Protein AF-A0A966K9V9-F1 (afdb_monomer_lite)

pLDDT: mean 87.27, std 10.32, range [50.53, 97.12]

Foldseek 3Di:
DDPQPPVCPVVPQQAWKWWDQDPQAIDIDGPPDPQVPTGTQDPQWDWDADPPRRDIDIGHD

Structure (mmCIF, N/CA/C/O backbone):
data_AF-A0A966K9V9-F1
#
_entry.id   AF-A0A966K9V9-F1
#
loop_
_atom_site.group_PDB
_atom_site.id
_atom_site.type_symbol
_atom_site.label_atom_id
_atom_site.label_alt_id
_atom_site.label_comp_id
_atom_site.label_asym_id
_atom_site.label_entity_id
_atom_site.label_seq_id
_atom_site.pdbx_PDB_ins_code
_atom_site.Cartn_x
_atom_site.Cartn_y
_atom_site.Cartn_z
_atom_site.occupancy
_atom_site.B_iso_or_equiv
_atom_site.auth_seq_id
_atom_site.auth_comp_id
_atom_site.auth_asym_id
_atom_site.auth_atom_id
_atom_site.pdbx_PDB_model_num
ATOM 1 N N . PRO A 1 1 ? 21.004 -2.510 -9.406 1.00 50.53 1 PRO A N 1
ATOM 2 C CA . PRO A 1 1 ? 20.818 -3.526 -10.465 1.00 50.53 1 PRO A CA 1
ATOM 3 C C . PRO A 1 1 ? 19.352 -3.955 -10.513 1.00 50.53 1 PRO A C 1
ATOM 5 O O . PRO A 1 1 ? 18.881 -4.550 -9.547 1.00 50.53 1 PRO A O 1
ATOM 8 N N . ASP A 1 2 ? 18.640 -3.593 -11.580 1.00 56.09 2 ASP A N 1
ATOM 9 C CA . ASP A 1 2 ? 17.275 -4.067 -11.820 1.00 56.09 2 ASP A CA 1
ATOM 10 C C . ASP A 1 2 ? 17.298 -5.589 -11.984 1.00 56.09 2 ASP A C 1
ATOM 12 O O . ASP A 1 2 ? 18.062 -6.133 -12.778 1.00 56.09 2 ASP A O 1
ATOM 16 N N . ARG A 1 3 ? 16.535 -6.280 -11.132 1.00 64.06 3 ARG A N 1
ATOM 17 C CA . ARG A 1 3 ? 16.535 -7.747 -10.990 1.00 64.06 3 ARG A CA 1
ATOM 18 C C . ARG A 1 3 ? 15.312 -8.403 -11.631 1.00 64.06 3 ARG A C 1
ATOM 20 O O . ARG A 1 3 ? 14.969 -9.512 -11.236 1.00 64.06 3 ARG A O 1
ATOM 27 N N . ILE A 1 4 ? 14.634 -7.735 -12.568 1.00 66.44 4 ILE A N 1
ATOM 28 C CA . ILE A 1 4 ? 13.506 -8.350 -13.280 1.00 66.44 4 ILE A CA 1
ATOM 29 C C . ILE A 1 4 ? 14.066 -9.547 -14.069 1.00 66.44 4 ILE A C 1
ATOM 31 O O . ILE A 1 4 ? 14.964 -9.341 -14.886 1.00 66.44 4 ILE A O 1
ATOM 35 N N . PRO A 1 5 ? 13.618 -10.793 -13.814 1.00 78.44 5 PRO A N 1
ATOM 36 C CA . PRO A 1 5 ? 14.099 -11.950 -14.563 1.00 78.44 5 PRO A CA 1
ATOM 37 C C . PRO A 1 5 ? 13.818 -11.788 -16.061 1.00 78.44 5 PRO A C 1
ATOM 39 O O . PRO A 1 5 ? 12.777 -11.247 -16.426 1.00 78.44 5 PRO A O 1
ATOM 42 N N . ASP A 1 6 ? 14.684 -12.321 -16.929 1.00 79.94 6 ASP A N 1
ATOM 43 C CA . ASP A 1 6 ? 14.578 -12.148 -18.392 1.00 79.94 6 ASP A CA 1
ATOM 44 C C . ASP A 1 6 ? 13.209 -12.540 -18.968 1.00 79.94 6 ASP A C 1
ATOM 46 O O . ASP A 1 6 ? 12.751 -11.950 -19.945 1.00 79.94 6 ASP A O 1
ATOM 50 N N . HIS A 1 7 ? 12.534 -13.515 -18.353 1.00 79.62 7 HIS A N 1
ATOM 51 C CA . HIS A 1 7 ? 11.198 -13.954 -18.759 1.00 79.62 7 HIS A CA 1
ATOM 52 C C . HIS A 1 7 ? 10.111 -12.880 -18.560 1.00 79.62 7 HIS A C 1
ATOM 54 O O . HIS A 1 7 ? 9.092 -12.907 -19.241 1.00 79.62 7 HIS A O 1
ATOM 60 N N . PHE A 1 8 ? 10.344 -11.921 -17.662 1.00 76.88 8 PHE A N 1
ATOM 61 C CA . PHE A 1 8 ? 9.427 -10.837 -17.304 1.00 76.88 8 PHE A CA 1
ATOM 62 C C . PHE A 1 8 ? 9.956 -9.454 -17.703 1.00 76.88 8 PHE A C 1
ATOM 64 O O . PHE A 1 8 ? 9.396 -8.444 -17.296 1.00 76.88 8 PHE A O 1
ATOM 71 N N . LYS A 1 9 ? 11.027 -9.382 -18.503 1.00 78.81 9 LYS A N 1
ATOM 72 C CA . LYS A 1 9 ? 11.701 -8.122 -18.872 1.00 78.81 9 LYS A CA 1
ATOM 73 C C . LYS A 1 9 ? 10.787 -7.083 -19.535 1.00 78.81 9 LYS A C 1
ATOM 75 O O . LYS A 1 9 ? 11.034 -5.890 -19.410 1.00 78.81 9 LYS A O 1
ATOM 80 N N . ASP A 1 10 ? 9.739 -7.544 -20.217 1.00 81.56 10 ASP A N 1
ATOM 81 C CA . ASP A 1 10 ? 8.766 -6.690 -20.903 1.00 81.56 10 ASP A CA 1
ATOM 82 C C . ASP A 1 10 ? 7.565 -6.330 -19.997 1.00 81.56 10 ASP A C 1
ATOM 84 O O . ASP A 1 10 ? 6.731 -5.503 -20.363 1.00 81.56 10 ASP A O 1
ATOM 88 N N . GLN A 1 11 ? 7.481 -6.917 -18.795 1.00 77.25 11 GLN A N 1
ATOM 89 C CA . GLN A 1 11 ? 6.486 -6.601 -17.767 1.00 77.25 11 GLN A CA 1
ATOM 90 C C . GLN A 1 11 ? 7.039 -5.525 -16.833 1.00 77.25 11 GLN A C 1
ATOM 92 O O . GLN A 1 11 ? 7.612 -5.796 -15.776 1.00 77.25 11 GLN A O 1
ATOM 97 N N . LEU A 1 12 ? 6.875 -4.269 -17.247 1.00 76.19 12 LEU A N 1
ATOM 98 C CA . LEU A 1 12 ? 7.368 -3.099 -16.511 1.00 76.19 12 LEU A CA 1
ATOM 99 C C . LEU A 1 12 ? 6.760 -2.962 -15.103 1.00 76.19 12 LEU A C 1
ATOM 101 O O . LEU A 1 12 ? 7.306 -2.253 -14.260 1.00 76.19 12 LEU A O 1
ATOM 105 N N . ASP A 1 13 ? 5.651 -3.648 -14.841 1.00 77.00 13 ASP A N 1
ATOM 106 C CA . ASP A 1 13 ? 4.933 -3.676 -13.576 1.00 77.00 13 ASP A CA 1
ATOM 107 C C . ASP A 1 13 ? 5.266 -4.896 -12.701 1.00 77.00 13 ASP A C 1
ATOM 109 O O . ASP A 1 13 ? 4.674 -5.045 -11.638 1.00 77.00 13 ASP A O 1
ATOM 113 N N . TYR A 1 14 ? 6.233 -5.748 -13.063 1.00 76.00 14 TYR A N 1
ATOM 114 C CA . TYR A 1 14 ? 6.532 -7.023 -12.378 1.00 76.00 14 TYR A CA 1
ATOM 115 C C . TYR A 1 14 ? 6.765 -6.924 -10.851 1.00 76.00 14 TYR A C 1
ATOM 117 O O . TYR A 1 14 ? 6.539 -7.882 -10.112 1.00 76.00 14 TYR A O 1
ATOM 125 N N . TYR A 1 15 ? 7.184 -5.759 -10.348 1.00 80.88 15 TYR A N 1
ATOM 126 C CA . TYR A 1 15 ? 7.376 -5.504 -8.912 1.00 80.88 15 TYR A CA 1
ATOM 127 C C . TYR A 1 15 ? 6.368 -4.529 -8.299 1.00 80.88 15 TYR A C 1
ATOM 129 O O . TYR A 1 15 ? 6.551 -4.089 -7.164 1.00 80.88 15 TYR A O 1
ATOM 137 N N . PHE A 1 16 ? 5.317 -4.160 -9.025 1.00 88.50 16 PHE A N 1
ATOM 138 C CA . PHE A 1 16 ? 4.352 -3.192 -8.528 1.00 88.50 16 PHE A CA 1
ATOM 139 C C . PHE A 1 16 ? 3.517 -3.836 -7.428 1.00 88.50 16 PHE A C 1
ATOM 141 O O . PHE A 1 16 ? 3.048 -4.969 -7.550 1.00 88.50 16 PHE A O 1
ATOM 148 N N . LEU A 1 17 ? 3.340 -3.091 -6.343 1.00 92.50 17 LEU A N 1
ATOM 149 C CA . LEU A 1 17 ? 2.397 -3.425 -5.292 1.00 92.50 17 LEU A CA 1
ATOM 150 C C . LEU A 1 17 ? 1.127 -2.616 -5.519 1.00 92.50 17 LEU A C 1
ATOM 152 O O . LEU A 1 17 ? 1.177 -1.423 -5.822 1.00 92.50 17 LEU A O 1
ATOM 156 N N . LYS A 1 18 ? -0.014 -3.268 -5.341 1.00 94.69 18 LYS A N 1
ATOM 157 C CA . LYS A 1 18 ? -1.327 -2.634 -5.357 1.00 94.69 18 LYS A CA 1
ATOM 158 C C . LYS A 1 18 ? -2.096 -3.029 -4.111 1.00 94.69 18 LYS A C 1
ATOM 160 O O . LYS A 1 18 ? -1.778 -4.026 -3.456 1.00 94.69 18 LYS A O 1
ATOM 165 N N . PHE A 1 19 ? -3.138 -2.272 -3.807 1.00 95.62 19 PHE A N 1
ATOM 166 C CA . PHE A 1 19 ? -4.062 -2.593 -2.732 1.00 95.62 19 PHE A CA 1
ATOM 167 C C . PHE A 1 19 ? -5.512 -2.317 -3.119 1.00 95.62 19 PHE A C 1
ATOM 169 O O . PHE A 1 19 ? -5.805 -1.534 -4.023 1.00 95.62 19 PHE A O 1
ATOM 176 N N . ILE A 1 20 ? -6.436 -2.940 -2.399 1.00 95.06 20 ILE A N 1
ATOM 177 C CA . ILE A 1 20 ? -7.864 -2.653 -2.493 1.00 95.06 20 ILE A CA 1
ATOM 178 C C . ILE A 1 20 ? -8.497 -2.749 -1.108 1.00 95.06 20 ILE A C 1
ATOM 180 O O . ILE A 1 20 ? -8.072 -3.557 -0.281 1.00 95.06 20 ILE A O 1
ATOM 184 N N . LYS A 1 21 ? -9.527 -1.933 -0.859 1.00 93.56 21 LYS A N 1
ATOM 185 C CA . LYS A 1 21 ? -10.397 -2.095 0.306 1.00 93.56 21 LYS A CA 1
ATOM 186 C C . LYS A 1 21 ? -11.656 -2.850 -0.114 1.00 93.56 21 LYS A C 1
ATOM 188 O O . LYS A 1 21 ? -12.400 -2.362 -0.964 1.00 93.56 21 LYS A O 1
ATOM 193 N N . ARG A 1 22 ? -11.891 -4.030 0.458 1.00 91.50 22 ARG A N 1
ATOM 194 C CA . ARG A 1 22 ? -13.104 -4.838 0.236 1.00 91.50 22 ARG A CA 1
ATOM 195 C C . ARG A 1 22 ? -13.586 -5.382 1.566 1.00 91.50 22 ARG A C 1
ATOM 197 O O . ARG A 1 22 ? -12.772 -5.780 2.384 1.00 91.50 22 ARG A O 1
ATOM 204 N N . ASP A 1 23 ? -14.895 -5.324 1.789 1.00 91.25 23 ASP A N 1
ATOM 205 C CA . ASP A 1 23 ? -15.543 -5.855 2.997 1.00 91.25 23 ASP A CA 1
ATOM 206 C C . ASP A 1 23 ? -14.924 -5.357 4.316 1.00 91.25 23 ASP A C 1
ATOM 208 O O . ASP A 1 23 ? -14.914 -6.039 5.334 1.00 91.25 23 ASP A O 1
ATOM 212 N N . GLY A 1 24 ? -14.408 -4.124 4.300 1.00 89.62 24 GLY A N 1
ATOM 213 C CA . GLY A 1 24 ? -13.758 -3.508 5.453 1.00 89.62 24 GLY A CA 1
ATOM 214 C C . GLY A 1 24 ? -12.292 -3.893 5.647 1.00 89.62 24 GLY A C 1
ATOM 215 O O . GLY A 1 24 ? -11.655 -3.291 6.497 1.00 89.62 24 GLY A O 1
ATOM 216 N N . GLU A 1 25 ? -11.727 -4.793 4.848 1.00 91.62 25 GLU A N 1
ATOM 217 C CA . GLU A 1 25 ? -10.326 -5.211 4.929 1.00 91.62 25 GLU A CA 1
ATOM 218 C C . GLU A 1 25 ? -9.471 -4.535 3.854 1.00 91.62 25 GLU A C 1
ATOM 220 O O . GLU A 1 25 ? -9.950 -4.208 2.764 1.00 91.62 25 GLU A O 1
ATOM 225 N N . VAL A 1 26 ? -8.187 -4.330 4.157 1.00 95.06 26 VAL A N 1
ATOM 226 C CA . VAL A 1 26 ? -7.193 -3.870 3.182 1.00 95.06 26 VAL A CA 1
ATOM 227 C C . VAL A 1 26 ? -6.382 -5.067 2.708 1.00 95.06 26 VAL A C 1
ATOM 229 O O . VAL A 1 26 ? -5.631 -5.665 3.476 1.00 95.06 26 VAL A O 1
ATOM 232 N N . VAL A 1 27 ? -6.511 -5.392 1.424 1.00 93.69 27 VAL A N 1
ATOM 233 C CA . VAL A 1 27 ? -5.759 -6.471 0.779 1.00 93.69 27 VAL A CA 1
ATOM 234 C C . VAL A 1 27 ? -4.631 -5.858 -0.037 1.00 93.69 27 VAL A C 1
ATOM 236 O O . VAL A 1 27 ? -4.856 -4.903 -0.778 1.00 93.69 27 VAL A O 1
ATOM 239 N N . VAL A 1 28 ? -3.424 -6.410 0.091 1.00 94.44 28 VAL A N 1
ATOM 240 C CA . VAL A 1 28 ? -2.220 -5.962 -0.624 1.00 94.44 28 VAL A CA 1
ATOM 241 C C . VAL A 1 28 ? -1.642 -7.131 -1.410 1.00 94.44 28 VAL A C 1
ATOM 243 O O . VAL A 1 28 ? -1.607 -8.258 -0.921 1.00 94.44 28 VAL A O 1
ATOM 246 N N . GLY A 1 29 ? -1.177 -6.866 -2.627 1.00 91.50 29 GLY A N 1
ATOM 247 C CA . GLY A 1 29 ? -0.642 -7.892 -3.512 1.00 91.50 29 GLY A CA 1
ATOM 248 C C . GLY A 1 29 ? 0.305 -7.312 -4.550 1.00 91.50 29 GLY A C 1
ATOM 249 O O . GLY A 1 29 ? 0.229 -6.131 -4.892 1.00 91.50 29 GLY A O 1
ATOM 250 N N . SER A 1 30 ? 1.197 -8.155 -5.059 1.00 88.56 30 SER A N 1
ATOM 251 C CA . SER A 1 30 ? 2.044 -7.829 -6.204 1.00 88.56 30 SER A CA 1
ATOM 252 C C . SER A 1 30 ? 1.330 -8.105 -7.530 1.00 88.56 30 SER A C 1
ATOM 254 O O . SER A 1 30 ? 0.354 -8.856 -7.573 1.00 88.56 30 SER A O 1
ATOM 256 N N . SER A 1 31 ? 1.849 -7.539 -8.614 1.00 79.06 31 SER A N 1
ATOM 257 C CA . SER A 1 31 ? 1.355 -7.649 -9.999 1.00 79.06 31 SER A CA 1
ATOM 258 C C . SER A 1 31 ? 1.217 -9.066 -10.580 1.00 79.06 31 SER A C 1
ATOM 260 O O . SER A 1 31 ? 0.716 -9.227 -11.686 1.00 79.06 31 SER A O 1
ATOM 262 N N . GLY A 1 32 ? 1.591 -10.117 -9.843 1.00 73.00 32 GLY A N 1
ATOM 263 C CA . GLY A 1 32 ? 1.354 -11.512 -10.238 1.00 73.00 32 GLY A CA 1
ATOM 264 C C . GLY A 1 32 ? -0.102 -11.993 -10.106 1.00 73.00 32 GLY A C 1
ATOM 265 O O . GLY A 1 32 ? -0.395 -13.129 -10.471 1.00 73.00 32 GLY A O 1
ATOM 266 N N . TRP A 1 33 ? -1.010 -11.171 -9.571 1.00 75.75 33 TRP A N 1
ATOM 267 C CA . TRP A 1 33 ? -2.431 -11.493 -9.373 1.00 75.75 33 TRP A CA 1
ATOM 268 C C . TRP A 1 33 ? -3.324 -10.680 -10.322 1.00 75.75 33 TRP A C 1
ATOM 270 O O . TRP A 1 33 ? -2.937 -9.598 -10.754 1.00 75.75 33 TRP A O 1
ATOM 280 N N . ASN A 1 34 ? -4.553 -11.141 -10.606 1.00 80.38 34 ASN A N 1
ATOM 281 C CA . ASN A 1 34 ? -5.550 -10.256 -11.221 1.00 80.38 34 ASN A CA 1
ATOM 282 C C . ASN A 1 34 ? -5.927 -9.153 -10.211 1.00 80.38 34 ASN A C 1
ATOM 284 O O . ASN A 1 34 ? -6.481 -9.439 -9.148 1.00 80.38 34 ASN A O 1
ATOM 288 N N . GLN A 1 35 ? -5.618 -7.905 -10.559 1.00 84.50 35 GLN A N 1
ATOM 289 C CA . GLN A 1 35 ? -5.769 -6.722 -9.714 1.00 84.50 35 GLN A CA 1
ATOM 290 C C . GLN A 1 35 ? -6.739 -5.687 -10.308 1.00 84.50 35 GLN A C 1
ATOM 292 O O . GLN A 1 35 ? -6.603 -4.484 -10.073 1.00 84.50 35 GLN A O 1
ATOM 297 N N . ASP A 1 36 ? -7.746 -6.137 -11.060 1.00 88.25 36 ASP A N 1
ATOM 298 C CA . ASP A 1 36 ? -8.787 -5.258 -11.595 1.00 88.25 36 ASP A CA 1
ATOM 299 C C . ASP A 1 36 ? -9.485 -4.458 -10.478 1.00 88.25 36 ASP A C 1
ATOM 301 O O . ASP A 1 36 ? -10.038 -5.006 -9.515 1.00 88.25 36 ASP A O 1
ATOM 305 N N . GLY A 1 37 ? -9.446 -3.129 -10.610 1.00 90.31 37 GLY A N 1
ATOM 306 C CA . GLY A 1 37 ? -10.019 -2.182 -9.650 1.00 90.31 37 GLY A CA 1
ATOM 307 C C . GLY A 1 37 ? -9.160 -1.899 -8.411 1.00 90.31 37 GLY A C 1
ATOM 308 O O . GLY A 1 37 ? -9.634 -1.228 -7.496 1.00 90.31 37 GLY A O 1
ATOM 309 N N . TRP A 1 38 ? -7.921 -2.397 -8.352 1.00 94.25 38 TRP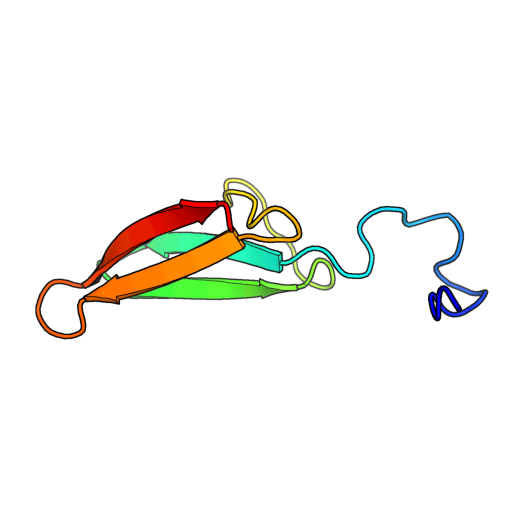 A N 1
ATOM 310 C CA . TRP A 1 38 ? -6.984 -2.090 -7.269 1.00 94.25 38 TRP A CA 1
ATOM 311 C C . TRP A 1 38 ? -6.281 -0.749 -7.514 1.00 94.25 38 TRP A C 1
ATOM 313 O O . TRP A 1 38 ? -6.111 -0.310 -8.649 1.00 94.25 38 TRP A O 1
ATOM 323 N N . SER A 1 39 ? -5.852 -0.103 -6.433 1.00 94.44 39 SER A N 1
ATOM 324 C CA . SER A 1 39 ? -5.063 1.130 -6.456 1.00 94.44 39 SER A CA 1
ATOM 325 C C . SER A 1 39 ? -3.572 0.838 -6.325 1.00 94.44 39 SER A C 1
ATOM 327 O O . SER A 1 39 ? -3.173 -0.054 -5.577 1.00 94.44 39 SER A O 1
ATOM 329 N N . ASP A 1 40 ? -2.742 1.612 -7.020 1.00 93.31 40 ASP A N 1
ATOM 330 C CA . ASP A 1 40 ? -1.287 1.460 -6.969 1.00 93.31 40 ASP A CA 1
ATOM 331 C C . ASP A 1 40 ? -0.704 1.920 -5.628 1.00 93.31 40 ASP A C 1
ATOM 333 O O . ASP A 1 40 ? -1.166 2.894 -5.028 1.00 93.31 40 ASP A O 1
ATOM 337 N N . ILE A 1 41 ? 0.364 1.248 -5.194 1.00 94.81 41 ILE A N 1
ATOM 338 C CA . ILE A 1 41 ? 1.289 1.721 -4.161 1.00 94.81 41 ILE A CA 1
ATOM 339 C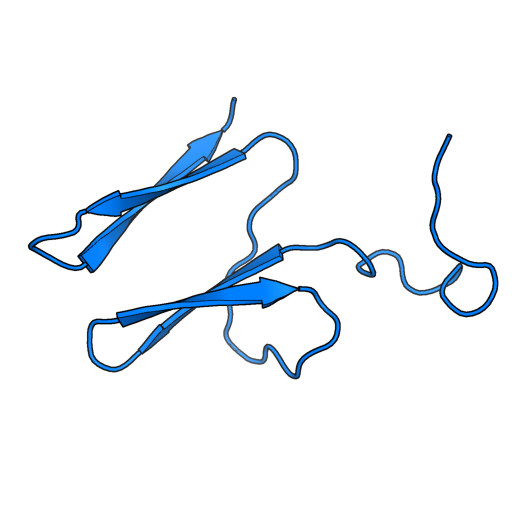 C . ILE A 1 41 ? 2.571 2.154 -4.886 1.00 94.81 41 ILE A C 1
ATOM 341 O O . ILE A 1 41 ? 3.398 1.305 -5.229 1.00 94.81 41 ILE A O 1
ATOM 345 N N . PRO A 1 42 ? 2.757 3.456 -5.175 1.00 92.62 42 PRO A N 1
ATOM 346 C CA . PRO A 1 42 ? 3.916 3.926 -5.920 1.00 92.62 42 PRO A CA 1
ATOM 347 C C . PRO A 1 42 ? 5.227 3.625 -5.193 1.00 92.62 42 PRO A C 1
ATOM 349 O O . PRO A 1 42 ? 5.299 3.675 -3.963 1.00 92.62 42 PRO A O 1
ATOM 352 N N . ASN A 1 43 ? 6.300 3.410 -5.950 1.00 90.06 43 ASN A N 1
ATOM 353 C CA . ASN A 1 43 ? 7.638 3.329 -5.369 1.00 90.06 43 ASN A CA 1
ATOM 354 C C . ASN A 1 43 ? 7.954 4.586 -4.539 1.00 90.06 43 ASN A C 1
ATOM 356 O O . ASN A 1 43 ? 7.624 5.709 -4.935 1.00 90.06 43 ASN A O 1
ATOM 360 N N . GLY A 1 44 ? 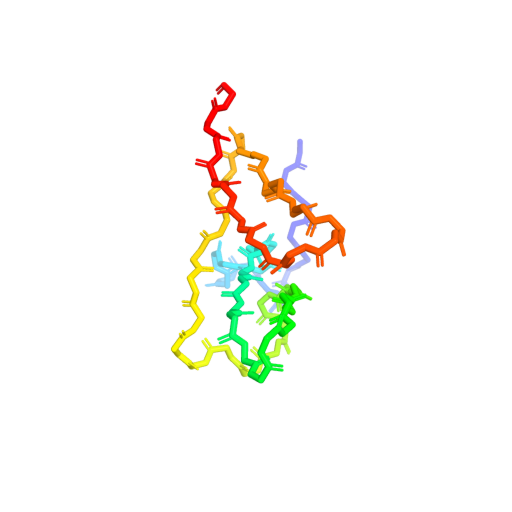8.601 4.383 -3.388 1.00 92.50 44 GLY A N 1
ATOM 361 C CA . GLY A 1 44 ? 8.869 5.459 -2.432 1.00 92.50 44 GLY A CA 1
ATOM 362 C C . GLY A 1 44 ? 7.614 5.940 -1.703 1.00 92.50 44 GLY A C 1
ATOM 363 O O . GLY A 1 44 ? 7.506 7.118 -1.393 1.00 92.50 44 GLY A O 1
ATOM 364 N N . SER A 1 45 ? 6.638 5.065 -1.462 1.00 95.94 45 SER A N 1
ATOM 365 C CA . SER A 1 45 ? 5.477 5.372 -0.624 1.00 95.94 45 SER A CA 1
ATOM 366 C C . SER A 1 45 ? 5.274 4.323 0.469 1.00 95.94 45 SER A C 1
ATOM 368 O O . SER A 1 45 ? 5.842 3.232 0.420 1.00 95.94 45 SER A O 1
ATOM 370 N N . ILE A 1 46 ? 4.471 4.677 1.470 1.00 96.25 46 ILE A N 1
ATOM 371 C CA . ILE A 1 46 ? 4.049 3.822 2.576 1.00 96.25 46 ILE A CA 1
ATOM 372 C C 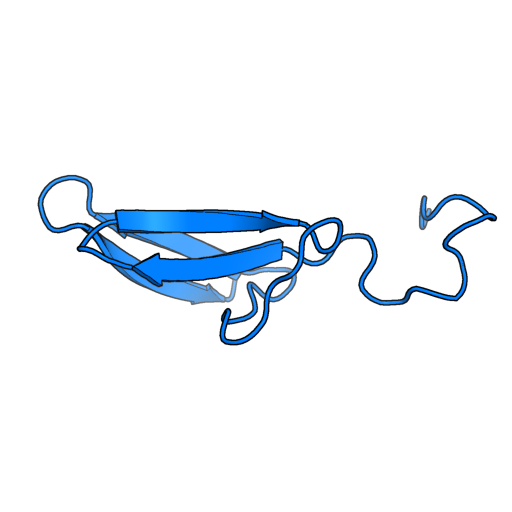. ILE A 1 46 ? 2.525 3.762 2.561 1.00 96.25 46 ILE A C 1
ATOM 374 O O . ILE A 1 46 ? 1.858 4.798 2.594 1.00 96.25 46 ILE A O 1
ATOM 378 N N . LEU A 1 47 ? 1.979 2.546 2.553 1.00 97.12 47 LEU A N 1
ATOM 379 C CA . LEU A 1 47 ? 0.576 2.296 2.863 1.00 97.12 47 LEU A CA 1
ATOM 380 C C . LEU A 1 47 ? 0.449 2.043 4.368 1.00 97.12 47 LEU A C 1
ATOM 382 O O . LEU A 1 47 ? 0.930 1.034 4.880 1.00 97.12 47 LEU A O 1
ATOM 386 N N . ILE A 1 48 ? -0.191 2.967 5.075 1.00 96.81 48 ILE A N 1
ATOM 387 C CA . ILE A 1 48 ? -0.460 2.863 6.510 1.00 96.81 48 ILE A CA 1
ATOM 388 C C . ILE A 1 48 ? -1.897 2.385 6.671 1.00 96.81 48 ILE A C 1
ATOM 390 O O . ILE A 1 48 ? -2.797 2.998 6.104 1.00 96.81 48 ILE A O 1
ATOM 394 N N . VAL A 1 49 ? -2.115 1.324 7.451 1.00 96.50 49 VAL A N 1
ATOM 395 C CA . VAL A 1 49 ? -3.453 0.802 7.763 1.00 96.50 49 VAL A CA 1
ATOM 396 C C . VAL A 1 49 ? -3.680 0.874 9.267 1.00 96.50 49 VAL A C 1
ATOM 398 O O . VAL A 1 49 ? -2.929 0.292 10.051 1.00 96.50 49 VAL A O 1
ATOM 401 N N . ASP A 1 50 ? -4.724 1.588 9.674 1.00 95.69 50 ASP A N 1
ATOM 402 C CA . ASP A 1 50 ? -5.173 1.618 11.059 1.00 95.69 50 ASP A CA 1
ATOM 403 C C . ASP A 1 50 ? -5.811 0.272 11.423 1.00 95.69 50 ASP A C 1
ATOM 405 O O . ASP A 1 50 ? -6.785 -0.161 10.810 1.00 95.69 50 ASP A O 1
ATOM 409 N N . ARG A 1 51 ? -5.273 -0.405 12.440 1.00 92.62 51 ARG A N 1
ATOM 410 C CA . ARG A 1 51 ? -5.716 -1.756 12.809 1.00 92.62 51 ARG A CA 1
ATOM 411 C C . ARG A 1 51 ? -7.162 -1.804 13.315 1.00 92.62 51 ARG A C 1
ATOM 413 O O . ARG A 1 51 ? -7.832 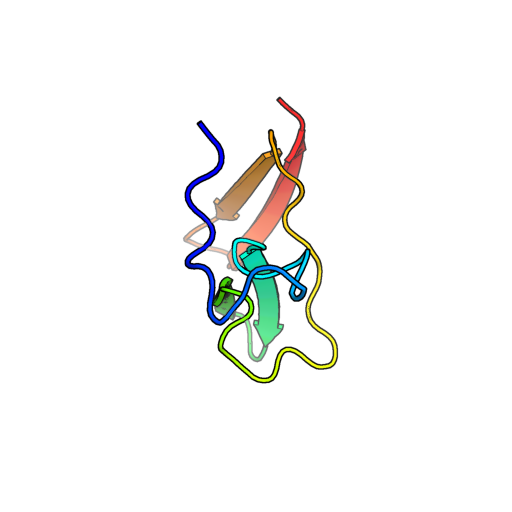-2.812 13.102 1.00 92.62 51 ARG A O 1
ATOM 420 N N . ALA A 1 52 ? -7.626 -0.775 14.019 1.00 93.62 52 ALA A N 1
ATOM 421 C CA . ALA A 1 52 ? -8.937 -0.787 14.663 1.00 93.62 52 ALA A CA 1
ATOM 422 C C . ALA A 1 52 ? -10.069 -0.491 13.670 1.00 93.62 52 ALA A C 1
ATOM 424 O O . ALA A 1 52 ? -11.150 -1.060 13.773 1.00 93.62 52 ALA A O 1
ATOM 425 N N . THR A 1 53 ? -9.810 0.392 12.708 1.00 94.25 53 THR A N 1
ATOM 426 C CA . THR A 1 53 ? -10.811 0.921 11.770 1.00 94.25 53 THR A CA 1
ATOM 427 C C . THR A 1 53 ? -10.630 0.427 10.341 1.00 94.25 53 THR A C 1
ATOM 429 O O . THR A 1 53 ? -11.527 0.602 9.515 1.00 94.25 53 THR A O 1
ATOM 432 N N . GLN A 1 54 ? -9.467 -0.149 10.028 1.00 92.75 54 GLN A N 1
ATOM 433 C CA . GLN A 1 54 ? -9.068 -0.542 8.674 1.00 92.75 54 GLN A CA 1
ATOM 434 C C . GLN A 1 54 ? -9.116 0.628 7.677 1.00 92.75 54 GLN A C 1
ATOM 436 O O . GLN A 1 54 ? -9.301 0.462 6.467 1.00 92.75 54 GLN A O 1
ATOM 441 N N . ASN A 1 55 ? -8.998 1.858 8.177 1.00 94.81 55 ASN A N 1
ATOM 442 C CA . ASN A 1 55 ? -8.766 3.024 7.340 1.00 94.81 55 ASN A CA 1
ATOM 443 C C . ASN A 1 55 ? -7.312 3.033 6.887 1.00 94.81 55 ASN A C 1
ATOM 445 O O . ASN A 1 55 ? -6.432 2.573 7.614 1.00 94.81 55 ASN A O 1
ATOM 449 N N . TYR A 1 56 ? -7.068 3.546 5.684 1.00 96.00 56 TYR A N 1
ATOM 450 C CA . TYR A 1 56 ? -5.730 3.590 5.123 1.00 96.00 56 TYR A CA 1
ATOM 451 C C . TYR A 1 56 ? -5.339 5.003 4.705 1.00 96.00 56 TYR A C 1
ATOM 453 O O . TYR A 1 56 ? -6.182 5.800 4.294 1.00 96.00 56 TYR A O 1
ATOM 461 N N . THR A 1 57 ? -4.037 5.262 4.752 1.00 96.88 57 THR A N 1
ATOM 462 C CA . THR A 1 57 ? -3.409 6.455 4.186 1.00 96.88 57 THR A CA 1
ATOM 463 C C . THR A 1 57 ? -2.234 6.016 3.328 1.00 96.88 57 THR A C 1
ATOM 465 O O . THR A 1 57 ? -1.411 5.211 3.763 1.00 96.88 57 THR A O 1
ATOM 468 N N . LEU A 1 58 ? -2.147 6.558 2.116 1.00 96.88 58 LEU A N 1
ATOM 469 C CA . LEU A 1 58 ? -0.992 6.385 1.244 1.00 96.88 58 LEU A CA 1
ATOM 470 C C . LEU A 1 58 ? -0.128 7.645 1.325 1.00 96.88 58 LEU A C 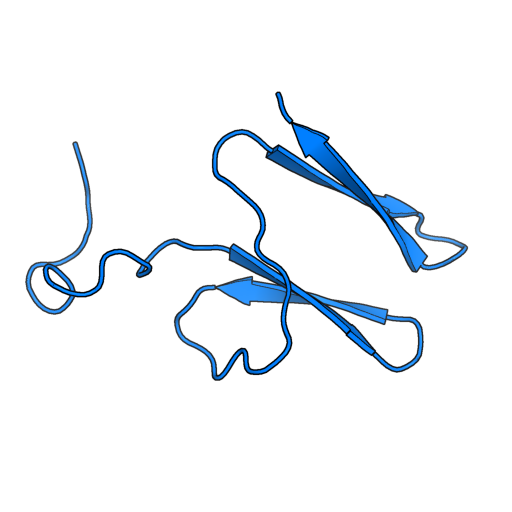1
ATOM 472 O O . LEU A 1 58 ? -0.572 8.727 0.943 1.00 96.88 58 LEU A O 1
ATOM 476 N N . GLN A 1 59 ? 1.093 7.509 1.836 1.00 96.75 59 GLN A N 1
ATOM 477 C CA . GLN A 1 59 ? 2.018 8.622 2.034 1.00 96.75 59 GLN A CA 1
ATOM 478 C C . GLN A 1 59 ? 3.272 8.438 1.183 1.00 96.75 59 GLN A C 1
ATOM 480 O O . GLN A 1 59 ? 3.901 7.386 1.225 1.00 96.75 59 GLN A O 1
ATOM 485 N N . LYS A 1 60 ? 3.667 9.473 0.439 1.00 93.50 60 LYS A N 1
ATOM 486 C CA . LYS A 1 60 ? 4.944 9.494 -0.283 1.00 93.50 60 LYS A CA 1
ATOM 487 C C . LYS A 1 60 ? 6.095 9.860 0.663 1.00 93.50 60 LYS A C 1
ATOM 489 O O . LYS A 1 60 ? 5.916 10.726 1.521 1.00 93.50 60 LYS A O 1
ATOM 494 N N . ILE A 1 61 ? 7.226 9.175 0.507 1.00 86.88 61 ILE A N 1
ATOM 495 C CA . ILE A 1 61 ? 8.497 9.409 1.210 1.00 86.88 61 ILE A CA 1
ATOM 496 C C . ILE A 1 61 ? 9.351 10.375 0.389 1.00 86.88 61 ILE A C 1
ATOM 498 O O . ILE A 1 61 ? 9.366 10.231 -0.857 1.00 86.88 61 ILE A O 1
#

Sequence (61 aa):
PDRIPDHFKDQLDYYFLKFIKRDGEVVVGSSGWNQDGWSDIPNGSILIVDRATQNYTLQKI

Radius of gyration: 13.42 Å; chains: 1; bounding box: 36×23×36 Å

Secondary structure (DSSP, 8-state):
-----GGGTT-TTTT-EEEEEETTEEEEEETTS--TTPEEE-TTEEEEE-TTT--EEEEE-